Protein AF-A0A957YMU5-F1 (afdb_monomer)

Secondary structure (DSSP, 8-state):
--GGGTPPEEEEEETTHHHHHHHHHHHHHHHH-S-EEEEEES------THHHHSSEEEEEE-TB-HHHHHHHHH-GGGSTT-TTSHHHHHHHTT-EEEEE-SS-BSSGGGSTT-SS-B-TTS-BHHHHHHHHHHTS-TTGGGG--

Sequence (145 aa):
YDPAQRRPIILIGYSGAGQIAIGATTYLKEELNAPVFVVSLGGIFGSDLGLLAADHVFHLFGADDRPQRLGKILFPGRWPVFFYSAWNRAVRLGRYTEICLGHISHSGGTGYLTTS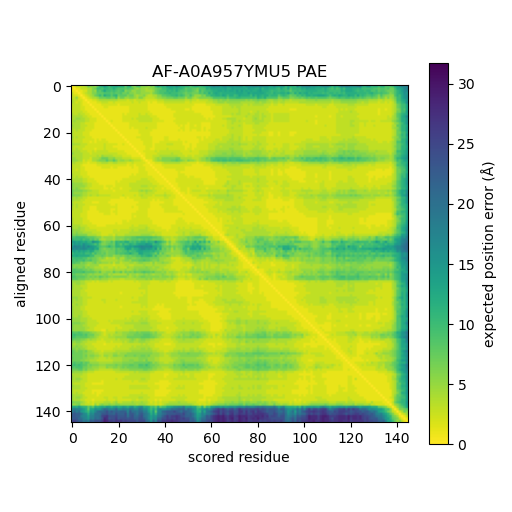RKLADGETHLSATVQTIAQLPYAQHELQQ

Solvent-accessible surface area (backbone atoms only — not comparable to full-atom values): 7722 Å² total; per-residue (Å²): 136,64,61,92,70,36,59,72,43,76,38,77,12,58,32,66,38,20,33,52,43,36,56,47,29,44,58,49,43,74,74,40,70,32,53,37,35,35,41,21,41,40,30,35,50,64,42,45,64,12,45,62,52,26,67,33,37,41,37,39,32,28,76,57,26,60,70,36,57,46,27,65,68,78,20,66,38,53,34,79,88,38,52,85,25,31,35,44,43,17,51,74,70,65,22,53,46,82,43,76,76,45,91,20,31,69,58,69,85,47,8,53,79,20,74,90,36,60,51,97,88,66,46,27,32,28,54,56,48,52,52,54,63,72,67,54,73,84,74,67,76,77,81,80,124

Nearest PDB structures (foldseek):
  8oy9-assembly1_A  TM=2.362E-01  e=2.557E-01  Methanosarcina mazei Go1
  7k5z-assembly1_D  TM=2.658E-01  e=1.412E+00  Legionella pneumophila subsp. pneumophila str. Philadelphia 1
  4jtf-assembly1_C  TM=2.143E-01  e=1.250E+00  Neisseria meningitidis MC58
  7k5z-assembly1_C  TM=2.636E-01  e=2.937E+00  Legionella pneumophila subsp. pneumophila str. Philadelphia 1

Radius of gyration: 15.51 Å; Cα contacts (8 Å, |Δi|>4): 291; chains: 1; bounding box: 41×34×43 Å

Structure (mmCIF, N/CA/C/O backbone):
data_AF-A0A957YMU5-F1
#
_entry.id   AF-A0A957YMU5-F1
#
loop_
_atom_site.group_PDB
_atom_site.id
_atom_site.type_symbol
_atom_site.label_atom_id
_atom_site.label_alt_id
_atom_site.label_comp_id
_atom_site.label_asym_id
_atom_site.label_entity_id
_atom_site.label_seq_id
_atom_site.pdbx_PDB_ins_code
_atom_site.Cartn_x
_atom_site.Cartn_y
_atom_site.Cartn_z
_atom_site.occupancy
_atom_site.B_iso_or_equiv
_atom_site.auth_seq_id
_atom_site.auth_comp_id
_atom_site.auth_asym_id
_atom_site.auth_atom_id
_atom_site.pdbx_PDB_model_num
ATOM 1 N N . TYR A 1 1 ? 19.207 -6.068 5.656 1.00 66.06 1 TYR A N 1
ATOM 2 C CA . TYR A 1 1 ? 18.610 -6.611 4.422 1.00 66.06 1 TYR A CA 1
ATOM 3 C C . TYR A 1 1 ? 19.762 -7.051 3.540 1.00 66.06 1 TYR A C 1
ATOM 5 O O . TYR A 1 1 ? 20.689 -6.266 3.399 1.00 66.06 1 TYR A O 1
ATOM 13 N N . ASP A 1 2 ? 19.756 -8.294 3.059 1.00 79.81 2 ASP A N 1
ATOM 14 C CA . ASP A 1 2 ? 20.777 -8.818 2.143 1.00 79.81 2 ASP A CA 1
ATOM 15 C C . ASP A 1 2 ? 20.184 -8.836 0.722 1.00 79.81 2 ASP A C 1
ATOM 17 O O . ASP A 1 2 ? 19.319 -9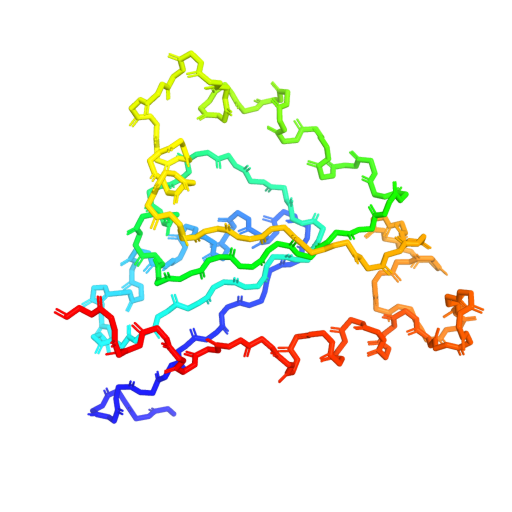.678 0.453 1.00 79.81 2 ASP A O 1
ATOM 21 N N . PRO A 1 3 ? 20.588 -7.910 -0.171 1.00 75.94 3 PRO A N 1
ATOM 22 C CA . PRO A 1 3 ? 20.056 -7.835 -1.531 1.00 75.94 3 PRO A CA 1
ATOM 23 C C . PRO A 1 3 ? 20.298 -9.108 -2.349 1.00 75.94 3 PRO A C 1
ATOM 25 O O . PRO A 1 3 ? 19.499 -9.428 -3.227 1.00 75.94 3 PRO A O 1
ATOM 28 N N . ALA A 1 4 ? 21.346 -9.881 -2.038 1.00 80.06 4 ALA A N 1
ATOM 29 C CA . ALA A 1 4 ? 21.656 -11.112 -2.76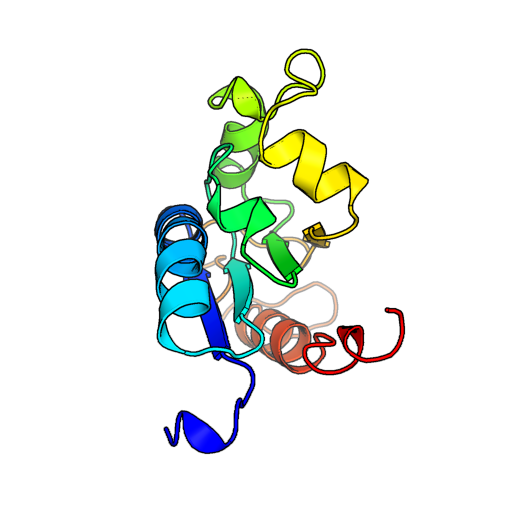3 1.00 80.06 4 ALA A CA 1
ATOM 30 C C . ALA A 1 4 ? 20.578 -12.192 -2.574 1.00 80.06 4 ALA A C 1
ATOM 32 O O . ALA A 1 4 ? 20.403 -13.051 -3.436 1.00 80.06 4 ALA A O 1
ATOM 33 N N . GLN A 1 5 ? 19.822 -12.130 -1.474 1.00 83.69 5 GLN A N 1
ATOM 34 C CA . GLN A 1 5 ? 18.773 -13.099 -1.153 1.00 83.69 5 GLN A CA 1
ATOM 35 C C . GLN A 1 5 ? 17.428 -12.790 -1.822 1.00 83.69 5 GLN A C 1
ATOM 37 O O . GLN A 1 5 ? 16.486 -13.552 -1.622 1.00 83.69 5 GLN A O 1
ATOM 42 N N . ARG A 1 6 ? 17.321 -11.678 -2.573 1.00 84.06 6 ARG A N 1
ATOM 43 C CA . ARG A 1 6 ? 16.124 -11.261 -3.335 1.00 84.06 6 ARG A CA 1
ATOM 44 C C . ARG A 1 6 ? 14.813 -11.357 -2.546 1.00 84.06 6 ARG A C 1
ATOM 46 O O . ARG A 1 6 ? 13.766 -11.703 -3.088 1.00 84.06 6 ARG A O 1
ATOM 53 N N . ARG A 1 7 ? 14.871 -11.077 -1.242 1.00 89.00 7 ARG A N 1
ATOM 54 C CA . ARG A 1 7 ? 13.700 -11.176 -0.367 1.00 89.00 7 ARG A CA 1
ATOM 55 C C . ARG A 1 7 ? 12.653 -10.141 -0.787 1.00 89.00 7 ARG A C 1
ATOM 57 O O . ARG A 1 7 ? 13.042 -9.009 -1.072 1.00 89.00 7 ARG A O 1
ATOM 64 N N . PRO A 1 8 ? 11.353 -10.478 -0.747 1.00 92.12 8 PRO A N 1
ATOM 65 C CA . PRO A 1 8 ? 10.300 -9.517 -1.034 1.00 92.12 8 PRO A CA 1
ATOM 66 C C . PRO A 1 8 ? 10.427 -8.243 -0.197 1.00 92.12 8 PRO A C 1
ATOM 68 O O . PRO A 1 8 ? 10.635 -8.289 1.018 1.00 92.12 8 PRO A O 1
ATOM 71 N N . ILE A 1 9 ? 10.267 -7.104 -0.861 1.00 93.94 9 ILE A N 1
ATOM 72 C CA . ILE A 1 9 ? 10.226 -5.778 -0.257 1.00 93.94 9 ILE A CA 1
ATOM 73 C C . ILE A 1 9 ? 8.772 -5.333 -0.230 1.00 93.94 9 ILE A C 1
ATOM 75 O O . ILE A 1 9 ? 8.098 -5.336 -1.257 1.00 93.94 9 ILE A O 1
ATOM 79 N N . ILE A 1 10 ? 8.289 -4.928 0.941 1.00 96.31 10 ILE A N 1
ATOM 80 C CA . ILE A 1 10 ? 6.911 -4.474 1.122 1.00 96.31 10 ILE A CA 1
ATOM 81 C C . ILE A 1 10 ? 6.950 -3.015 1.566 1.00 96.31 10 ILE A C 1
ATOM 83 O O . ILE A 1 10 ? 7.413 -2.702 2.663 1.00 96.31 10 ILE A O 1
ATOM 87 N N . LEU A 1 11 ? 6.462 -2.120 0.711 1.00 97.44 11 LEU A N 1
ATOM 88 C CA . LEU A 1 11 ? 6.274 -0.712 1.040 1.00 97.44 11 LEU A CA 1
ATOM 89 C C . LEU A 1 11 ? 4.859 -0.494 1.560 1.00 97.44 11 LEU A C 1
ATOM 91 O O . LEU A 1 11 ? 3.895 -0.795 0.862 1.00 97.44 11 LEU A O 1
ATOM 95 N N . ILE A 1 12 ? 4.723 0.078 2.754 1.00 97.75 12 ILE A N 1
ATOM 96 C CA . ILE A 1 12 ? 3.418 0.433 3.318 1.00 97.75 12 ILE A CA 1
ATOM 97 C C . ILE A 1 12 ? 3.277 1.954 3.309 1.00 97.75 12 ILE A C 1
ATOM 99 O O . ILE A 1 12 ? 4.062 2.660 3.940 1.00 97.75 12 ILE A O 1
ATOM 103 N N . GLY A 1 13 ? 2.284 2.462 2.579 1.00 97.38 13 GLY A N 1
ATOM 104 C CA . GLY A 1 13 ? 2.034 3.892 2.412 1.00 97.38 13 GLY A CA 1
ATOM 105 C C . GLY A 1 13 ? 0.628 4.274 2.857 1.00 97.38 13 GLY A C 1
ATOM 106 O O . GLY A 1 13 ? -0.354 3.776 2.311 1.00 97.38 13 GLY A O 1
ATOM 107 N N . TYR A 1 14 ? 0.525 5.190 3.818 1.00 96.19 14 TYR A N 1
ATOM 108 C CA . TYR A 1 14 ? -0.745 5.700 4.335 1.00 96.19 14 TYR A CA 1
ATOM 109 C C . TYR A 1 14 ? -1.112 7.055 3.713 1.00 96.19 14 TYR A C 1
ATOM 111 O O . TYR A 1 14 ? -0.269 7.950 3.628 1.00 96.19 14 TYR A O 1
ATOM 119 N N . SER A 1 15 ? -2.370 7.230 3.291 1.00 94.06 15 SER A N 1
ATOM 120 C CA . SER A 1 15 ? -2.850 8.476 2.671 1.00 94.06 15 SER A CA 1
ATOM 121 C C . SER A 1 15 ? -1.979 8.892 1.463 1.00 94.06 15 SER A C 1
ATOM 123 O O . SER A 1 15 ? -1.709 8.075 0.578 1.00 94.06 15 SER A O 1
ATOM 125 N N . GLY A 1 16 ? -1.498 10.136 1.393 1.00 93.00 16 GLY A N 1
ATOM 126 C CA . GLY A 1 16 ? -0.608 10.607 0.322 1.00 93.00 16 GLY A CA 1
ATOM 127 C C . GLY A 1 16 ? 0.704 9.817 0.198 1.00 93.00 16 GLY A C 1
ATOM 128 O O . GLY A 1 16 ? 1.254 9.710 -0.898 1.00 93.00 16 GLY A O 1
ATOM 129 N N . ALA A 1 17 ? 1.170 9.169 1.274 1.00 96.38 17 ALA A N 1
ATOM 130 C CA . ALA A 1 17 ? 2.342 8.296 1.206 1.00 96.38 17 ALA A CA 1
ATOM 131 C C . ALA A 1 17 ? 2.091 7.037 0.359 1.00 96.38 17 ALA A C 1
ATOM 133 O O . ALA A 1 17 ? 3.049 6.398 -0.062 1.00 96.38 17 ALA A O 1
ATOM 134 N N . GLY A 1 18 ? 0.833 6.708 0.037 1.00 95.81 18 GLY A N 1
ATOM 135 C CA . GLY A 1 18 ? 0.512 5.696 -0.968 1.00 95.81 18 GLY A CA 1
ATOM 136 C C . GLY A 1 18 ? 1.093 6.034 -2.346 1.00 95.81 18 GLY A C 1
ATOM 137 O O . GLY A 1 18 ? 1.664 5.160 -2.991 1.00 95.81 18 GLY A O 1
ATOM 138 N N . GLN A 1 19 ? 1.033 7.301 -2.775 1.00 95.31 19 GLN A N 1
ATOM 139 C CA . GLN A 1 19 ? 1.647 7.726 -4.038 1.00 95.31 19 GLN A CA 1
ATOM 140 C C . GLN A 1 19 ? 3.173 7.681 -3.975 1.00 95.31 19 GLN A C 1
ATOM 142 O O . GLN A 1 19 ? 3.809 7.255 -4.933 1.00 95.31 19 GLN A O 1
ATOM 147 N N . ILE A 1 20 ? 3.749 8.082 -2.841 1.00 97.50 20 ILE A N 1
ATOM 148 C CA . ILE A 1 20 ? 5.200 8.040 -2.624 1.00 97.50 20 ILE A CA 1
ATOM 149 C C . ILE A 1 20 ? 5.698 6.591 -2.678 1.00 97.50 20 ILE A C 1
ATOM 151 O O . ILE A 1 20 ? 6.667 6.304 -3.373 1.00 97.50 20 ILE A O 1
ATOM 155 N N . ALA A 1 21 ? 5.003 5.673 -2.000 1.00 98.00 21 ALA A N 1
ATOM 156 C CA . ALA A 1 21 ? 5.332 4.252 -2.007 1.00 98.00 21 ALA A CA 1
ATOM 157 C C . ALA A 1 21 ? 5.277 3.671 -3.424 1.00 98.00 21 ALA A C 1
ATOM 159 O O . ALA A 1 21 ? 6.208 2.986 -3.829 1.00 98.00 21 ALA A O 1
ATOM 160 N N . ILE A 1 22 ? 4.236 3.994 -4.198 1.00 97.69 22 ILE A N 1
ATOM 161 C CA . ILE A 1 22 ? 4.137 3.574 -5.601 1.00 97.69 22 ILE A CA 1
ATOM 162 C C . ILE A 1 22 ? 5.299 4.141 -6.418 1.00 97.69 22 ILE A C 1
ATOM 164 O O . ILE A 1 22 ? 6.000 3.366 -7.059 1.00 97.69 22 ILE A O 1
ATOM 168 N N . GLY A 1 23 ? 5.560 5.448 -6.364 1.00 96.69 23 GLY A N 1
ATOM 169 C CA . GLY A 1 23 ? 6.638 6.069 -7.143 1.00 96.69 23 GLY A CA 1
ATOM 170 C C . GLY A 1 23 ? 8.027 5.507 -6.816 1.00 96.69 23 GLY A C 1
ATOM 171 O O . GLY A 1 23 ? 8.859 5.346 -7.706 1.00 96.69 23 GLY A O 1
ATOM 172 N N . ALA A 1 24 ? 8.262 5.126 -5.557 1.00 97.19 24 ALA A N 1
ATOM 173 C CA . ALA A 1 24 ? 9.517 4.515 -5.125 1.00 97.19 24 ALA A CA 1
ATOM 174 C C . ALA A 1 24 ? 9.772 3.129 -5.749 1.00 97.19 24 ALA A C 1
ATOM 176 O O . ALA A 1 24 ? 10.925 2.714 -5.857 1.00 97.19 24 ALA A O 1
ATOM 177 N N . THR A 1 25 ? 8.725 2.408 -6.170 1.00 96.62 25 THR A N 1
ATOM 178 C CA . THR A 1 25 ? 8.869 1.026 -6.663 1.00 96.62 25 THR A CA 1
ATOM 179 C C . THR A 1 25 ? 9.742 0.908 -7.905 1.00 96.62 25 THR A C 1
ATOM 181 O O . THR A 1 25 ? 10.475 -0.070 -8.005 1.00 96.62 25 THR A O 1
ATOM 184 N N . THR A 1 26 ? 9.716 1.895 -8.807 1.00 94.69 26 THR A N 1
ATOM 185 C CA . THR A 1 26 ? 10.549 1.907 -10.021 1.00 94.69 26 THR A CA 1
ATOM 186 C C . THR A 1 26 ? 12.029 1.804 -9.653 1.00 94.69 26 THR A C 1
ATOM 188 O O . THR A 1 26 ? 12.720 0.905 -10.119 1.00 94.69 26 THR A O 1
ATOM 191 N N . TYR A 1 27 ? 12.473 2.639 -8.710 1.00 94.44 27 TYR A N 1
ATOM 192 C CA . TYR A 1 27 ? 13.857 2.654 -8.238 1.00 94.44 27 TYR A CA 1
ATOM 193 C C . TYR A 1 27 ? 14.226 1.363 -7.505 1.00 94.44 27 TYR A C 1
ATOM 195 O O . TYR A 1 27 ? 15.276 0.780 -7.746 1.00 94.44 27 TYR A O 1
ATOM 203 N N . LEU A 1 28 ? 13.352 0.868 -6.622 1.00 93.12 28 LEU A N 1
ATOM 204 C CA . LEU A 1 28 ? 13.645 -0.358 -5.871 1.00 93.12 28 LEU A CA 1
ATOM 205 C C . LEU A 1 28 ? 13.726 -1.590 -6.774 1.00 93.12 28 LEU A C 1
ATOM 207 O O . LEU A 1 28 ? 14.533 -2.481 -6.513 1.00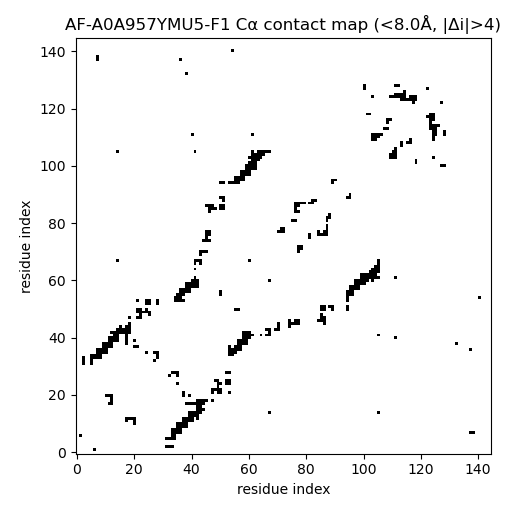 93.12 28 LEU A O 1
ATOM 211 N N . LYS A 1 29 ? 12.902 -1.649 -7.825 1.00 90.06 29 LYS A N 1
ATOM 212 C CA . LYS A 1 29 ? 12.947 -2.738 -8.801 1.00 90.06 29 LYS A CA 1
ATOM 213 C C . LYS A 1 29 ? 14.244 -2.751 -9.593 1.00 90.06 29 LYS A C 1
ATOM 215 O O . LYS A 1 29 ? 14.793 -3.831 -9.800 1.00 90.06 29 LYS A O 1
ATOM 220 N N . GLU A 1 30 ? 14.716 -1.580 -10.005 1.00 89.38 30 GLU A N 1
ATOM 221 C CA . GLU A 1 30 ? 15.974 -1.429 -10.737 1.00 89.38 30 GLU A CA 1
ATOM 222 C C . GLU A 1 30 ? 17.181 -1.807 -9.867 1.00 89.38 30 GLU A C 1
ATOM 224 O O . GLU A 1 30 ? 18.047 -2.557 -10.312 1.00 89.38 30 GLU A O 1
ATOM 229 N N . GLU A 1 31 ? 17.202 -1.367 -8.608 1.00 90.25 31 GLU A N 1
ATOM 230 C CA . GLU A 1 31 ? 18.376 -1.509 -7.740 1.00 90.25 31 GLU A CA 1
ATOM 231 C C . GLU A 1 31 ? 18.482 -2.871 -7.036 1.00 90.25 31 GLU A C 1
ATOM 233 O O . GLU A 1 31 ? 19.580 -3.378 -6.810 1.00 90.25 31 GLU A O 1
ATOM 238 N N . LEU A 1 32 ? 17.357 -3.474 -6.632 1.00 86.88 32 LEU A N 1
ATOM 239 C CA . LEU A 1 32 ? 17.378 -4.577 -5.656 1.00 86.88 32 LEU A CA 1
ATOM 240 C C . LEU A 1 32 ? 17.053 -5.952 -6.243 1.00 86.88 32 LEU A C 1
ATOM 242 O O . LEU A 1 32 ? 17.144 -6.937 -5.511 1.00 86.88 32 LEU A O 1
ATOM 246 N N . ASN A 1 33 ? 16.698 -6.030 -7.534 1.00 84.00 33 ASN A N 1
ATOM 247 C CA . ASN A 1 33 ? 16.361 -7.266 -8.257 1.00 84.00 33 ASN A CA 1
ATOM 248 C C . ASN A 1 33 ? 15.527 -8.259 -7.416 1.00 84.00 33 ASN A C 1
ATOM 250 O O . ASN A 1 33 ? 15.823 -9.454 -7.338 1.00 84.00 33 ASN A O 1
ATOM 254 N N . ALA A 1 34 ? 14.514 -7.732 -6.728 1.00 89.94 34 ALA A N 1
ATOM 255 C CA . ALA A 1 34 ? 13.663 -8.459 -5.796 1.00 89.94 34 ALA A CA 1
ATOM 256 C C . ALA A 1 34 ? 12.182 -8.185 -6.100 1.00 89.94 34 ALA A C 1
ATOM 258 O O . ALA A 1 34 ? 11.854 -7.192 -6.766 1.00 89.94 34 ALA A O 1
ATOM 259 N N . PRO A 1 35 ? 11.258 -9.036 -5.627 1.00 93.56 35 PRO A N 1
ATOM 260 C CA . PRO A 1 35 ? 9.841 -8.707 -5.622 1.00 93.56 35 PRO A CA 1
ATOM 261 C C . PRO A 1 35 ? 9.572 -7.451 -4.774 1.00 93.56 35 PRO A C 1
ATOM 263 O O . PRO A 1 35 ? 10.065 -7.340 -3.653 1.00 93.56 35 PRO A O 1
ATOM 266 N N . VAL A 1 36 ? 8.801 -6.502 -5.299 1.00 95.81 36 VAL A N 1
ATOM 267 C CA . VAL A 1 36 ? 8.398 -5.254 -4.649 1.00 95.81 36 VAL A CA 1
ATOM 268 C C . VAL A 1 36 ? 6.876 -5.165 -4.641 1.00 95.81 36 VAL A C 1
ATOM 270 O O . VAL A 1 36 ? 6.224 -5.070 -5.683 1.00 95.81 36 VAL A O 1
ATOM 273 N N . PHE A 1 37 ? 6.321 -5.138 -3.437 1.00 97.56 37 PHE A N 1
ATOM 274 C CA . PHE A 1 37 ? 4.898 -5.011 -3.168 1.00 97.56 37 PHE A CA 1
ATOM 275 C C . PHE A 1 37 ? 4.598 -3.661 -2.537 1.00 97.56 37 PHE A C 1
ATOM 277 O O . PHE A 1 37 ? 5.386 -3.137 -1.746 1.00 97.56 37 PHE A O 1
ATOM 284 N N . VAL A 1 38 ? 3.418 -3.125 -2.835 1.00 98.31 38 VAL A N 1
ATOM 285 C CA . VAL A 1 38 ? 2.900 -1.937 -2.155 1.00 98.31 38 VAL A CA 1
ATOM 286 C C . VAL A 1 38 ? 1.619 -2.282 -1.421 1.00 98.31 38 VAL A C 1
ATOM 288 O O . VAL A 1 38 ? 0.690 -2.832 -2.001 1.00 98.31 38 VAL A O 1
ATOM 291 N N . VAL A 1 39 ? 1.552 -1.893 -0.155 1.00 98.50 39 VAL A N 1
ATOM 292 C CA . VAL A 1 39 ? 0.336 -1.865 0.650 1.00 98.50 39 VAL A CA 1
ATOM 293 C C . VAL A 1 39 ? -0.044 -0.406 0.858 1.00 98.50 39 VAL A C 1
ATOM 295 O O . VAL A 1 39 ? 0.571 0.334 1.625 1.00 98.50 39 VAL A O 1
ATOM 298 N N . SER A 1 40 ? -1.064 0.032 0.140 1.00 97.75 40 SER A N 1
ATOM 299 C CA . SER A 1 40 ? -1.622 1.369 0.243 1.00 97.75 40 SER A CA 1
ATOM 300 C C . SER A 1 40 ? -2.782 1.366 1.234 1.00 97.75 40 SER A C 1
ATOM 302 O O . SER A 1 40 ? -3.787 0.714 0.987 1.00 97.75 40 SER A O 1
ATOM 304 N N . LEU A 1 41 ? -2.672 2.116 2.329 1.00 97.00 41 LEU A N 1
ATOM 305 C CA . LEU A 1 41 ? -3.714 2.246 3.348 1.00 97.00 41 LEU A CA 1
ATOM 306 C C . LEU A 1 41 ? -4.428 3.592 3.190 1.00 97.00 41 LEU A C 1
ATOM 308 O O . LEU A 1 41 ? -3.810 4.643 3.371 1.00 97.00 41 LEU A O 1
ATOM 312 N N . GLY A 1 42 ? -5.699 3.582 2.783 1.00 95.44 42 GLY A N 1
ATOM 313 C CA . GLY A 1 42 ? -6.461 4.796 2.461 1.00 95.44 42 GLY A CA 1
ATOM 314 C C . GLY A 1 42 ? -5.743 5.704 1.458 1.00 95.44 42 GLY A C 1
ATOM 315 O O . GLY A 1 42 ? -5.879 6.924 1.506 1.00 95.44 42 GLY A O 1
ATOM 316 N N . GLY A 1 43 ? -4.870 5.133 0.623 1.00 94.88 43 GLY A N 1
ATOM 317 C CA . GLY A 1 43 ? -3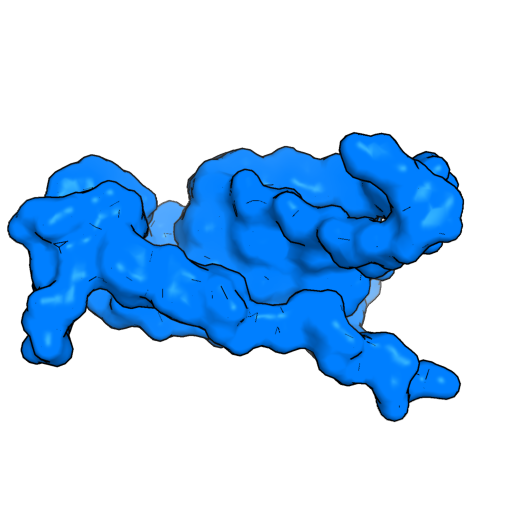.929 5.923 -0.151 1.00 94.88 43 GLY A CA 1
ATOM 318 C C . GLY A 1 43 ? -4.570 6.723 -1.274 1.00 94.88 43 GLY A C 1
ATOM 319 O O . GLY A 1 43 ? -5.552 6.313 -1.888 1.00 94.88 43 GLY A O 1
ATOM 320 N N . ILE A 1 44 ? -3.958 7.863 -1.573 1.00 92.56 44 ILE A N 1
ATOM 321 C CA . ILE A 1 44 ? -4.388 8.769 -2.636 1.00 92.56 44 ILE A CA 1
ATOM 322 C C . ILE A 1 44 ? -3.259 8.811 -3.658 1.00 92.56 44 ILE A C 1
ATOM 324 O O . ILE A 1 44 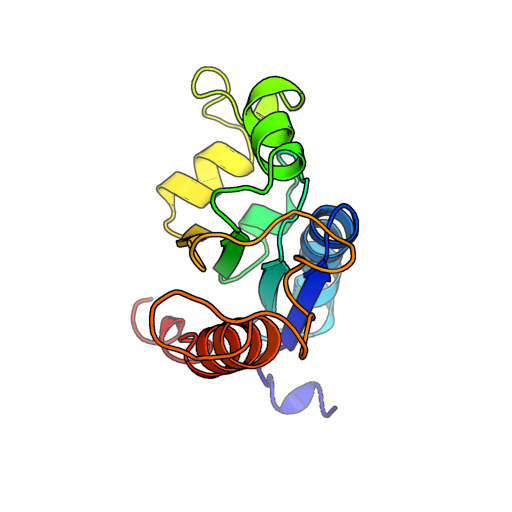? -2.177 9.302 -3.351 1.00 92.56 44 ILE A O 1
ATOM 328 N N . PHE A 1 45 ? -3.488 8.251 -4.846 1.00 93.44 45 PHE A N 1
ATOM 329 C CA . PHE A 1 45 ? -2.468 8.158 -5.889 1.00 93.44 45 PHE A CA 1
ATOM 330 C C . PHE A 1 45 ? -3.067 8.136 -7.293 1.00 93.44 45 PHE A C 1
ATOM 332 O O . PHE A 1 45 ? -4.155 7.596 -7.521 1.00 93.44 45 PHE A O 1
ATOM 339 N N . GLY A 1 46 ? -2.326 8.722 -8.233 1.00 93.25 46 GLY A N 1
ATOM 340 C CA . GLY A 1 46 ? -2.677 8.790 -9.647 1.00 93.25 46 GLY A CA 1
ATOM 341 C C . GLY A 1 46 ? -2.222 7.580 -10.465 1.00 93.25 46 GLY A C 1
ATOM 342 O O . GLY A 1 46 ? -2.262 6.441 -10.009 1.00 93.25 46 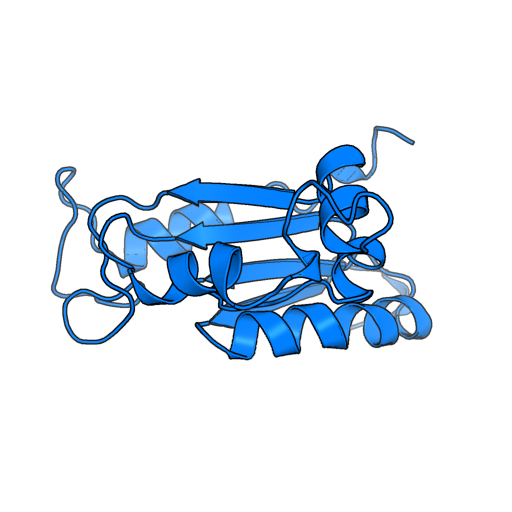GLY A O 1
ATOM 343 N N . SER A 1 47 ? -1.818 7.841 -11.708 1.00 93.75 47 SER A N 1
ATOM 344 C CA . SER A 1 47 ? -1.355 6.833 -12.668 1.00 93.75 47 SER A CA 1
ATOM 345 C C . SER A 1 47 ? 0.171 6.879 -12.820 1.00 93.75 47 SER A C 1
ATOM 347 O O . SER A 1 47 ? 0.681 7.239 -13.880 1.00 93.75 47 SER A O 1
ATOM 349 N N . ASP A 1 48 ? 0.882 6.528 -11.757 1.00 95.00 48 ASP A N 1
ATOM 350 C CA . ASP A 1 48 ? 2.347 6.490 -11.727 1.00 95.00 48 ASP A CA 1
ATOM 351 C C . ASP A 1 48 ? 2.906 5.208 -12.379 1.00 95.00 48 ASP A C 1
ATOM 353 O O . ASP A 1 48 ? 2.260 4.158 -12.334 1.00 95.00 48 ASP A O 1
ATOM 357 N N . LEU A 1 49 ? 4.100 5.275 -12.983 1.00 95.50 49 LEU A N 1
ATOM 358 C CA . LEU A 1 49 ? 4.757 4.113 -13.603 1.00 95.50 49 LEU A CA 1
ATOM 359 C C . LEU A 1 49 ? 5.107 3.019 -12.592 1.00 95.50 49 LEU A C 1
ATOM 361 O O . LEU A 1 49 ? 5.143 1.848 -12.965 1.00 95.50 49 LEU A O 1
ATOM 365 N N . GLY A 1 50 ? 5.261 3.369 -11.317 1.00 96.88 50 GLY A N 1
ATOM 366 C CA . GLY A 1 50 ? 5.459 2.419 -10.238 1.00 96.88 50 GLY A CA 1
ATOM 367 C C . GLY A 1 50 ? 4.341 1.379 -10.111 1.00 96.88 50 GLY A C 1
ATOM 368 O O . GLY A 1 50 ? 4.585 0.246 -9.711 1.00 96.88 50 GLY A O 1
ATOM 369 N N . LEU A 1 51 ? 3.122 1.690 -10.570 1.00 97.19 51 LEU A N 1
ATOM 370 C CA . LEU A 1 51 ? 2.030 0.709 -10.672 1.00 97.19 51 LEU A CA 1
ATOM 371 C C . LEU A 1 51 ? 2.363 -0.458 -11.617 1.00 97.19 51 LEU A C 1
ATOM 373 O O . LEU A 1 51 ? 1.823 -1.551 -11.469 1.00 97.19 51 LEU A O 1
ATOM 377 N N . LEU A 1 52 ? 3.219 -0.217 -12.612 1.00 96.50 52 LEU A N 1
ATOM 378 C CA . LEU A 1 52 ? 3.712 -1.223 -13.552 1.00 96.50 52 LEU A CA 1
ATOM 379 C C . LEU A 1 52 ? 5.063 -1.810 -13.138 1.00 96.50 52 LEU A C 1
ATOM 381 O O . LEU A 1 52 ? 5.448 -2.845 -13.677 1.00 96.50 52 LEU A O 1
ATOM 385 N N . ALA A 1 53 ? 5.793 -1.162 -12.231 1.00 95.81 53 ALA A N 1
ATOM 386 C CA . ALA A 1 53 ? 7.040 -1.693 -11.694 1.00 95.81 53 ALA A CA 1
ATOM 387 C C . ALA A 1 53 ? 6.771 -2.686 -10.553 1.00 95.81 53 ALA A C 1
ATOM 389 O O . ALA A 1 53 ? 7.382 -3.751 -10.514 1.00 95.81 53 ALA A O 1
ATOM 390 N N . ALA A 1 54 ? 5.821 -2.369 -9.669 1.00 96.56 54 ALA A N 1
ATOM 391 C CA . ALA A 1 54 ? 5.389 -3.252 -8.593 1.00 96.56 54 ALA A CA 1
ATOM 392 C C . ALA A 1 54 ? 4.950 -4.628 -9.123 1.00 96.56 54 ALA A C 1
ATOM 394 O O . ALA A 1 54 ? 4.289 -4.727 -10.167 1.00 96.56 54 ALA A O 1
ATOM 395 N N . ASP A 1 55 ? 5.278 -5.681 -8.372 1.00 96.06 55 ASP A N 1
ATOM 396 C CA . ASP A 1 55 ? 4.717 -7.013 -8.612 1.00 96.06 55 ASP A CA 1
ATOM 397 C C . ASP A 1 55 ? 3.228 -7.006 -8.285 1.00 96.06 55 ASP A C 1
ATOM 399 O O . ASP A 1 55 ? 2.426 -7.516 -9.063 1.00 96.06 55 ASP A O 1
ATOM 403 N N . HIS A 1 56 ? 2.851 -6.351 -7.181 1.00 97.75 56 HIS A N 1
ATOM 404 C CA . HIS A 1 56 ? 1.452 -6.101 -6.857 1.00 97.75 56 HIS A CA 1
ATOM 405 C C . HIS A 1 56 ? 1.260 -4.889 -5.947 1.00 97.75 56 HIS A C 1
ATOM 407 O O . HIS A 1 56 ? 2.082 -4.596 -5.074 1.00 97.75 56 HIS A O 1
ATOM 413 N N . VAL A 1 57 ? 0.124 -4.216 -6.111 1.00 98.19 57 VAL A N 1
ATOM 414 C CA . VAL A 1 57 ? -0.335 -3.132 -5.241 1.00 98.19 57 VAL A CA 1
ATOM 415 C C . VAL A 1 57 ? -1.651 -3.534 -4.578 1.00 98.19 57 VAL A C 1
ATOM 417 O O . VAL A 1 57 ? -2.696 -3.623 -5.220 1.00 98.19 57 VAL A O 1
ATOM 420 N N . PHE A 1 58 ? -1.614 -3.743 -3.267 1.00 98.31 58 PHE A N 1
ATOM 421 C CA . PHE A 1 58 ? -2.792 -3.948 -2.433 1.00 98.31 58 PHE A CA 1
ATOM 422 C C . PHE A 1 58 ? -3.251 -2.605 -1.875 1.00 98.31 58 PHE A C 1
ATOM 424 O O . PHE A 1 58 ? -2.498 -1.922 -1.186 1.00 98.31 58 PHE A O 1
ATOM 431 N N . HIS A 1 59 ? -4.483 -2.209 -2.162 1.00 97.56 59 HIS A N 1
ATOM 432 C CA . HIS A 1 59 ? -5.077 -0.982 -1.652 1.00 97.56 59 HIS A CA 1
ATOM 433 C C . HIS A 1 59 ? -6.175 -1.298 -0.643 1.00 97.56 59 HIS A C 1
ATOM 435 O O . HIS A 1 59 ? -7.271 -1.720 -1.001 1.00 97.56 59 HIS A O 1
ATOM 441 N N . LEU A 1 60 ? -5.861 -1.086 0.628 1.00 97.88 60 LEU A N 1
ATOM 442 C CA . LEU A 1 60 ? -6.770 -1.242 1.749 1.00 97.88 60 LEU A CA 1
ATOM 443 C C . LEU A 1 60 ? -7.495 0.084 1.969 1.00 97.88 60 LEU A C 1
ATOM 445 O O . LEU A 1 60 ? -6.853 1.127 2.099 1.00 97.88 60 LEU A O 1
ATOM 449 N N . PHE A 1 61 ? -8.821 0.052 2.037 1.00 96.81 61 PHE A N 1
ATOM 450 C CA . PHE A 1 61 ? -9.631 1.251 2.223 1.00 96.81 61 PHE A CA 1
ATOM 451 C C . PHE A 1 61 ? -10.809 1.004 3.166 1.00 96.81 61 PHE A C 1
ATOM 453 O O . PHE A 1 61 ? -11.304 -0.111 3.298 1.00 96.81 61 PHE A O 1
ATOM 460 N N . GLY A 1 62 ? -11.255 2.059 3.838 1.00 96.31 62 GLY A N 1
ATOM 461 C CA . GLY A 1 62 ? -12.468 2.067 4.641 1.00 96.31 62 GLY A CA 1
ATOM 462 C C . GLY A 1 62 ? -13.654 2.606 3.845 1.00 96.31 62 GLY A C 1
ATOM 463 O O . GLY A 1 62 ? -13.505 3.492 3.001 1.00 96.31 62 GLY A O 1
ATOM 464 N N . ALA A 1 63 ? -14.852 2.098 4.125 1.00 95.00 63 ALA A N 1
ATOM 465 C CA . ALA A 1 63 ? -16.093 2.550 3.496 1.00 95.00 63 ALA A CA 1
ATOM 466 C C . ALA A 1 63 ? -16.397 4.034 3.784 1.00 95.00 63 ALA A C 1
ATOM 468 O O . ALA A 1 63 ? -16.984 4.720 2.944 1.00 95.00 63 ALA A O 1
ATOM 469 N N . ASP A 1 64 ? -15.936 4.540 4.933 1.00 95.00 64 ASP A N 1
ATOM 470 C CA . ASP A 1 64 ? -16.110 5.932 5.355 1.00 95.00 64 ASP A CA 1
ATOM 471 C C . ASP A 1 64 ? -14.907 6.825 4.972 1.00 95.00 64 ASP A C 1
ATOM 473 O O . ASP A 1 64 ? -14.906 8.033 5.233 1.00 95.00 64 ASP A O 1
ATOM 477 N N . ASP A 1 65 ? -13.888 6.268 4.306 1.00 93.50 65 ASP A N 1
ATOM 478 C CA . ASP A 1 65 ? -12.769 7.017 3.731 1.00 93.50 65 ASP A CA 1
ATOM 479 C C . ASP A 1 65 ? -13.210 7.694 2.425 1.00 93.50 65 ASP A C 1
ATOM 481 O O . ASP A 1 65 ? -13.261 7.104 1.342 1.00 93.50 65 ASP A O 1
ATOM 485 N N . ARG A 1 66 ? -13.573 8.974 2.534 1.00 86.25 66 ARG A N 1
ATOM 486 C CA . ARG A 1 66 ? -13.923 9.816 1.382 1.00 86.25 66 ARG A CA 1
ATOM 487 C C . ARG A 1 66 ? -12.696 10.287 0.588 1.00 86.25 66 ARG A C 1
ATOM 489 O O . ARG A 1 66 ? -12.785 10.259 -0.640 1.00 86.25 66 ARG A O 1
ATOM 496 N N . PRO A 1 67 ? -11.582 10.717 1.216 1.00 83.44 67 PRO A N 1
ATOM 497 C CA . PRO A 1 67 ? -10.392 11.159 0.492 1.00 83.44 67 PRO A CA 1
ATOM 498 C C . PRO A 1 67 ? -9.857 10.162 -0.541 1.00 83.44 67 PRO A C 1
ATOM 500 O O . PRO A 1 67 ? -9.559 10.582 -1.657 1.00 83.44 67 PRO A O 1
ATOM 503 N N . GLN A 1 68 ? -9.809 8.856 -0.251 1.00 77.31 68 GLN A N 1
ATOM 504 C CA . GLN A 1 68 ? -9.340 7.870 -1.244 1.00 77.31 68 GLN A CA 1
ATOM 505 C C . GLN A 1 68 ? -10.194 7.868 -2.528 1.00 77.31 68 GLN A C 1
ATOM 507 O O . GLN A 1 68 ? -9.669 7.744 -3.638 1.00 77.31 68 GLN A O 1
ATOM 512 N N . ARG A 1 69 ? -11.506 8.144 -2.412 1.00 77.50 69 ARG A N 1
ATOM 513 C CA . ARG A 1 69 ? -12.423 8.205 -3.565 1.00 77.50 69 ARG A CA 1
ATOM 514 C C . ARG A 1 69 ? -12.094 9.355 -4.509 1.00 77.50 69 ARG A C 1
ATOM 516 O O . ARG A 1 69 ? -12.357 9.241 -5.707 1.00 77.50 69 ARG A O 1
ATOM 523 N N . LEU A 1 70 ? -11.506 10.440 -3.995 1.00 74.94 70 LEU A N 1
ATOM 524 C CA . LEU A 1 70 ? -11.114 11.591 -4.810 1.00 74.94 70 LEU A CA 1
ATOM 525 C C . LEU A 1 70 ? -10.087 11.204 -5.871 1.00 74.94 70 LEU A C 1
ATOM 527 O O . LEU A 1 70 ? -10.086 11.807 -6.941 1.00 74.94 70 LEU A O 1
ATOM 531 N N . GLY A 1 71 ? -9.281 10.162 -5.640 1.00 69.44 71 GLY A N 1
ATOM 532 C CA . GLY A 1 71 ? -8.305 9.706 -6.622 1.00 69.44 71 GLY A CA 1
ATOM 533 C C . GLY A 1 71 ? -8.935 9.302 -7.961 1.00 69.44 71 GLY A C 1
ATOM 534 O O . GLY A 1 71 ? -8.385 9.601 -9.017 1.00 69.44 71 GLY A O 1
ATOM 535 N N . LYS A 1 72 ? -10.134 8.703 -7.949 1.00 73.62 72 LYS A N 1
ATOM 536 C CA . LYS A 1 72 ? -10.842 8.303 -9.181 1.00 73.62 72 LYS A CA 1
ATOM 537 C C . LYS A 1 72 ? -11.328 9.513 -9.999 1.00 73.62 72 LYS A C 1
ATOM 539 O O . LYS A 1 72 ? -11.533 9.378 -11.199 1.00 73.62 72 LYS A O 1
ATOM 544 N N . ILE A 1 73 ? -11.473 10.685 -9.376 1.00 78.56 73 ILE A N 1
ATOM 545 C CA . ILE A 1 73 ? -11.960 11.917 -10.018 1.00 78.56 73 ILE A CA 1
ATOM 546 C C . ILE A 1 73 ? -10.791 12.837 -10.384 1.00 78.56 73 ILE A C 1
ATOM 548 O O . ILE A 1 73 ? -10.693 13.272 -11.524 1.00 78.56 73 ILE A O 1
ATOM 552 N N . LEU A 1 74 ? -9.891 13.113 -9.439 1.00 83.62 74 LEU A N 1
ATOM 553 C CA . LEU A 1 74 ? -8.836 14.121 -9.582 1.00 83.62 74 LEU A CA 1
ATOM 554 C C . LEU A 1 74 ? -7.646 13.667 -10.430 1.00 83.62 74 LEU A C 1
ATOM 556 O O . LEU A 1 74 ? -6.855 14.509 -10.846 1.00 83.62 74 LEU A O 1
ATOM 560 N N . PHE A 1 75 ? -7.501 12.366 -10.691 1.00 86.94 75 PHE A N 1
ATOM 561 C CA . PHE A 1 75 ? -6.414 11.841 -11.513 1.00 86.94 75 PHE A CA 1
ATOM 562 C C . PHE A 1 75 ? -6.959 11.327 -12.849 1.00 86.94 75 PHE A C 1
ATOM 564 O O . PHE A 1 75 ? -7.366 10.165 -12.920 1.00 86.94 75 PHE A O 1
ATOM 571 N N . PRO A 1 76 ? -6.917 12.135 -13.932 1.00 86.94 76 PRO A N 1
ATOM 572 C CA . PRO A 1 76 ? -7.414 11.733 -15.248 1.00 86.94 76 PRO A CA 1
ATOM 573 C C . PRO A 1 76 ? -6.805 10.424 -15.742 1.00 86.94 76 PRO A C 1
ATOM 575 O O . PRO A 1 76 ? -7.494 9.600 -16.326 1.00 86.94 76 PRO A O 1
ATOM 578 N N . GLY A 1 77 ? -5.536 10.156 -15.414 1.00 89.06 77 GLY A N 1
ATOM 579 C CA . GLY A 1 77 ? -4.884 8.886 -15.741 1.00 89.06 77 GLY A CA 1
ATOM 580 C C . GLY A 1 77 ? -5.575 7.646 -15.157 1.00 89.06 77 GLY A C 1
ATOM 581 O O . GLY A 1 77 ? -5.309 6.543 -15.616 1.00 89.06 77 GLY A O 1
ATOM 582 N N . ARG A 1 78 ? -6.476 7.786 -14.179 1.00 91.44 78 ARG A N 1
ATOM 583 C CA . ARG A 1 78 ? -7.276 6.675 -13.645 1.00 91.44 78 ARG A CA 1
ATOM 58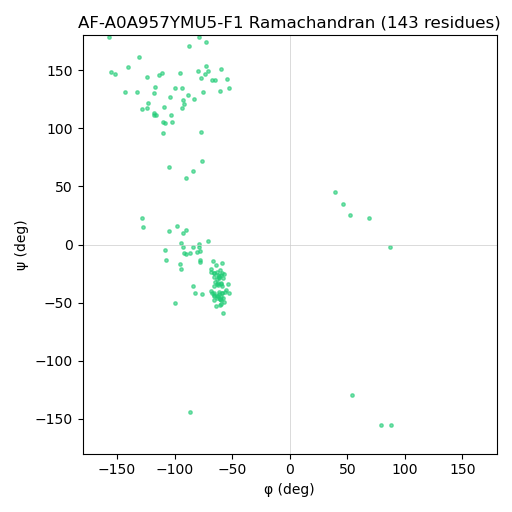4 C C . ARG A 1 78 ? -8.599 6.461 -14.374 1.00 91.44 78 ARG A C 1
ATOM 586 O O . ARG A 1 78 ? -9.289 5.482 -14.101 1.00 91.44 78 ARG A O 1
ATOM 593 N N . TRP A 1 79 ? -8.972 7.363 -15.279 1.00 91.38 79 TRP A N 1
ATOM 594 C CA . TRP A 1 79 ? -10.225 7.267 -16.012 1.00 91.38 79 TRP A CA 1
ATOM 595 C C . TRP A 1 79 ? -10.115 6.215 -17.123 1.00 91.38 79 TRP A C 1
ATOM 597 O O . TRP A 1 79 ? -9.072 6.141 -17.781 1.00 91.38 79 TRP A O 1
ATOM 607 N N . PRO A 1 80 ? -11.183 5.442 -17.399 1.00 88.38 80 PRO A N 1
ATOM 608 C CA . PRO A 1 80 ? -11.150 4.383 -18.412 1.00 88.38 80 PRO A CA 1
ATOM 609 C C . PRO A 1 80 ? -10.770 4.860 -19.822 1.00 88.38 80 PRO A C 1
ATOM 611 O O . PRO A 1 80 ? -10.169 4.106 -20.582 1.00 88.38 80 PRO A O 1
ATOM 614 N N . VAL A 1 81 ? -11.072 6.121 -20.164 1.00 91.50 81 VAL A N 1
ATOM 615 C CA . VAL A 1 81 ? -10.754 6.714 -21.477 1.00 91.50 81 VAL A CA 1
ATOM 616 C C . VAL A 1 81 ? -9.246 6.782 -21.748 1.00 91.50 81 VAL A C 1
ATOM 618 O O . VAL A 1 81 ? -8.814 6.632 -22.888 1.00 91.50 81 VAL A O 1
ATOM 621 N N . PHE A 1 82 ? -8.419 6.917 -20.707 1.00 91.94 82 PHE A N 1
ATOM 622 C CA . PHE A 1 82 ? -6.961 6.911 -20.829 1.00 91.94 82 PHE A CA 1
ATOM 623 C C . PHE A 1 82 ? -6.413 5.489 -20.694 1.00 91.94 82 PHE A C 1
ATOM 625 O O . PHE A 1 82 ? -5.597 5.194 -19.825 1.00 91.94 82 PHE A O 1
ATOM 632 N N . PHE A 1 83 ? -6.864 4.571 -21.546 1.00 88.56 83 PHE A N 1
ATOM 633 C CA . PHE A 1 83 ? -6.570 3.139 -21.423 1.00 88.56 83 PHE A CA 1
ATOM 634 C C . PHE A 1 83 ? -5.071 2.775 -21.497 1.00 88.56 83 PHE A C 1
ATOM 636 O O . PHE A 1 83 ? -4.678 1.717 -20.997 1.00 88.56 83 PHE A O 1
ATOM 643 N N . TYR A 1 84 ? -4.223 3.630 -22.078 1.00 92.38 84 TYR A N 1
ATOM 644 C CA . TYR A 1 84 ? -2.761 3.461 -22.082 1.00 92.38 84 TYR A CA 1
ATOM 645 C C . TYR A 1 84 ? -2.068 3.914 -20.792 1.00 92.38 84 TYR A C 1
ATOM 647 O O . TYR A 1 84 ? -0.866 3.688 -20.641 1.00 92.38 84 TYR A O 1
ATOM 655 N N . SER A 1 85 ? -2.796 4.531 -19.861 1.00 96.12 85 SER A N 1
ATOM 656 C CA . SER A 1 85 ? -2.234 4.974 -18.591 1.00 96.12 85 SER A CA 1
ATOM 657 C C . SER A 1 85 ? -1.655 3.805 -17.792 1.00 96.12 85 SER A C 1
ATOM 659 O O . SER A 1 85 ? -2.112 2.660 -17.897 1.00 96.12 85 SER A O 1
ATOM 661 N N . ALA A 1 86 ? -0.646 4.095 -16.969 1.00 96.44 86 ALA A N 1
ATOM 662 C CA . ALA A 1 86 ? -0.033 3.106 -16.087 1.00 96.44 86 ALA A CA 1
ATOM 663 C C . ALA A 1 86 ? -1.073 2.434 -15.179 1.00 96.44 86 ALA A C 1
ATOM 665 O O . ALA A 1 86 ? -1.059 1.216 -15.036 1.00 96.44 86 ALA A O 1
ATOM 666 N N . TRP A 1 87 ? -2.039 3.205 -14.672 1.00 96.06 87 TRP A N 1
ATOM 667 C CA . TRP A 1 87 ? -3.168 2.691 -13.901 1.00 96.06 87 TRP A CA 1
ATOM 668 C C . TRP A 1 87 ? -3.994 1.656 -14.668 1.00 96.06 87 TRP A C 1
ATOM 670 O O . TRP A 1 87 ? -4.121 0.516 -14.225 1.00 96.06 87 TRP A O 1
ATOM 680 N N . ASN A 1 88 ? -4.541 2.023 -15.830 1.00 95.31 88 ASN A N 1
ATOM 681 C CA . ASN A 1 88 ? -5.432 1.127 -16.568 1.00 95.31 88 ASN A CA 1
ATOM 682 C C . ASN A 1 88 ? -4.686 -0.120 -17.058 1.00 95.31 88 ASN A C 1
ATOM 684 O O . ASN A 1 88 ? -5.259 -1.207 -17.121 1.00 95.31 88 ASN A O 1
ATOM 688 N N . ARG A 1 89 ? -3.395 0.016 -17.379 1.00 97.38 89 ARG A N 1
ATOM 689 C CA . ARG A 1 89 ? -2.521 -1.116 -17.694 1.00 97.38 89 ARG A CA 1
ATOM 690 C C . ARG A 1 89 ? -2.301 -2.025 -16.484 1.00 97.38 89 ARG A C 1
ATOM 692 O O . ARG A 1 89 ? -2.461 -3.229 -16.633 1.00 97.38 89 ARG A O 1
ATOM 699 N N . ALA A 1 90 ? -1.980 -1.477 -15.313 1.00 96.44 90 ALA A N 1
ATOM 700 C CA . ALA A 1 90 ? -1.747 -2.254 -14.096 1.00 96.44 90 ALA A CA 1
ATOM 701 C C . ALA A 1 90 ? -2.994 -3.044 -13.675 1.00 96.44 90 ALA A C 1
ATOM 703 O O . ALA A 1 90 ? -2.892 -4.232 -13.375 1.00 96.44 90 ALA A O 1
ATOM 704 N N . VAL A 1 91 ? -4.176 -2.419 -13.750 1.00 95.38 91 VAL A N 1
ATOM 705 C CA . VAL A 1 91 ? -5.460 -3.090 -13.494 1.00 95.38 91 VAL A CA 1
ATOM 706 C C . VAL A 1 91 ? -5.689 -4.238 -14.482 1.00 95.38 91 VAL A C 1
ATOM 708 O O . VAL A 1 91 ? -6.000 -5.346 -14.057 1.00 95.38 91 VAL A O 1
ATOM 711 N N . ARG A 1 92 ? -5.480 -4.024 -15.791 1.00 95.56 92 ARG A N 1
ATOM 712 C CA . ARG A 1 92 ? -5.623 -5.095 -16.800 1.00 95.56 92 ARG A CA 1
ATOM 713 C C . ARG A 1 92 ? -4.634 -6.243 -16.615 1.00 95.56 92 ARG A C 1
ATOM 715 O O . ARG A 1 92 ? -4.970 -7.377 -16.927 1.00 95.56 92 ARG A O 1
ATOM 722 N N . LEU A 1 93 ? -3.426 -5.945 -16.145 1.00 96.06 93 LEU A N 1
ATOM 723 C CA . LEU A 1 93 ? -2.396 -6.942 -15.849 1.00 96.06 93 LEU A CA 1
ATOM 724 C C . LEU A 1 93 ? -2.626 -7.656 -14.509 1.00 96.06 93 LEU A C 1
ATOM 726 O O . LEU A 1 93 ? -1.806 -8.485 -14.132 1.00 96.06 93 LEU A O 1
ATOM 730 N N . GLY A 1 94 ? -3.698 -7.326 -13.780 1.00 96.12 94 GLY A N 1
ATOM 731 C CA . GLY A 1 94 ? -4.011 -7.948 -12.497 1.00 96.12 94 GLY A CA 1
ATOM 732 C C . GLY A 1 94 ? -3.041 -7.581 -11.374 1.00 96.12 94 GLY A C 1
ATOM 733 O O . GLY A 1 94 ? -2.948 -8.330 -10.415 1.00 96.12 94 GLY A O 1
ATOM 734 N N . ARG A 1 95 ? -2.331 -6.446 -11.466 1.00 96.12 95 ARG A N 1
ATOM 735 C CA . ARG A 1 95 ? -1.314 -6.007 -10.482 1.00 96.12 95 ARG A CA 1
ATOM 736 C C . ARG A 1 95 ? -1.866 -5.136 -9.354 1.00 96.12 95 ARG A C 1
ATOM 738 O O . ARG A 1 95 ? -1.116 -4.452 -8.658 1.00 96.12 95 ARG A O 1
ATOM 745 N N . TYR A 1 96 ? -3.186 -5.073 -9.225 1.00 96.56 96 TYR A N 1
ATOM 746 C CA . TYR A 1 96 ? -3.860 -4.189 -8.289 1.00 96.56 96 TYR A CA 1
ATOM 747 C C . TYR A 1 96 ? -5.093 -4.857 -7.687 1.00 96.56 96 TYR A C 1
ATOM 749 O O . TYR A 1 96 ? -5.938 -5.361 -8.425 1.00 96.56 96 TYR A O 1
ATOM 757 N N . THR A 1 97 ? -5.223 -4.792 -6.361 1.00 97.25 97 THR A N 1
ATOM 758 C CA . THR A 1 97 ? -6.390 -5.305 -5.627 1.00 97.25 97 THR A CA 1
ATOM 759 C C . THR A 1 97 ? -6.881 -4.271 -4.622 1.00 97.25 97 THR A C 1
ATOM 761 O O . THR A 1 97 ? -6.089 -3.757 -3.836 1.00 97.25 97 THR A O 1
ATOM 764 N N . GLU A 1 98 ? -8.188 -3.997 -4.607 1.00 95.94 98 GLU A N 1
ATOM 765 C CA . GLU A 1 98 ? -8.844 -3.198 -3.561 1.00 95.94 98 GLU A CA 1
ATOM 766 C C . GLU A 1 98 ? -9.398 -4.126 -2.466 1.00 95.94 98 GLU A C 1
ATOM 768 O O . GLU A 1 98 ? -10.040 -5.131 -2.772 1.00 95.94 98 GLU A O 1
ATOM 773 N N . ILE A 1 99 ? -9.173 -3.789 -1.193 1.00 97.62 99 ILE A N 1
ATOM 774 C CA . ILE A 1 99 ? -9.666 -4.539 -0.029 1.00 97.62 99 ILE A CA 1
ATOM 775 C C . ILE A 1 99 ? -10.380 -3.565 0.909 1.00 97.62 99 ILE A C 1
ATOM 777 O O . ILE A 1 99 ? -9.768 -2.643 1.448 1.00 97.62 99 ILE A O 1
ATOM 781 N N . CYS A 1 100 ? -11.684 -3.764 1.101 1.00 96.50 100 CYS A N 1
ATOM 782 C CA . CYS A 1 100 ? -12.472 -2.960 2.030 1.00 96.50 100 CYS A CA 1
ATOM 783 C C . CYS A 1 100 ? -12.315 -3.503 3.456 1.00 96.50 100 CYS A C 1
ATOM 785 O O . CYS A 1 100 ? -12.607 -4.670 3.700 1.00 96.50 100 CYS A O 1
ATOM 787 N N . LEU A 1 101 ? -11.909 -2.649 4.396 1.00 96.50 101 LEU A N 1
ATOM 788 C CA . LEU A 1 101 ? -11.738 -2.978 5.818 1.00 96.50 101 LEU A CA 1
ATOM 789 C C . LEU A 1 101 ? -12.990 -2.677 6.667 1.00 96.50 101 LEU A C 1
ATOM 791 O O . LEU A 1 101 ? -12.931 -2.687 7.892 1.00 96.50 101 LEU A O 1
ATOM 795 N N . GLY A 1 102 ? -14.121 -2.362 6.031 1.00 95.50 102 GLY A N 1
ATOM 796 C CA . GLY A 1 102 ? -15.361 -1.987 6.713 1.00 95.50 102 GLY A CA 1
A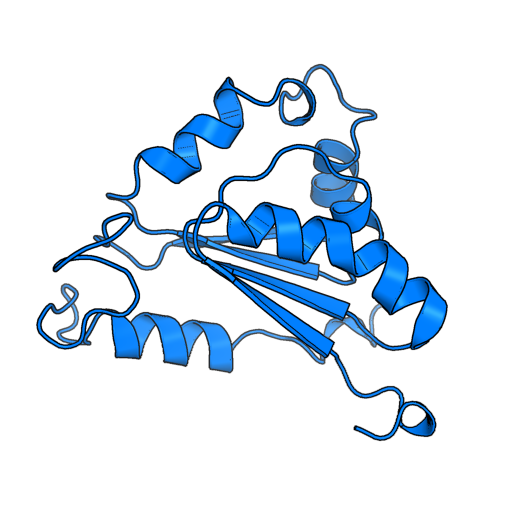TOM 797 C C . GLY A 1 102 ? -15.466 -0.489 7.018 1.00 95.50 102 GLY A C 1
ATOM 798 O O . GLY A 1 102 ? -14.890 0.345 6.316 1.00 95.50 102 GLY A O 1
ATOM 799 N N . HIS A 1 103 ? -16.250 -0.137 8.040 1.00 95.88 103 HIS A N 1
ATOM 800 C CA . HIS A 1 103 ? -16.569 1.247 8.426 1.00 95.88 103 HIS A CA 1
ATOM 801 C C . HIS A 1 103 ? -15.410 1.935 9.159 1.00 95.88 103 HIS A C 1
ATOM 803 O O . HIS A 1 103 ? -15.427 2.150 10.371 1.00 95.88 103 HIS A O 1
ATOM 809 N N . ILE A 1 104 ? -14.371 2.253 8.392 1.00 96.38 104 ILE A N 1
ATOM 810 C CA . ILE A 1 104 ? -13.172 2.955 8.837 1.00 96.38 104 ILE A CA 1
ATOM 811 C C . ILE A 1 104 ? -13.094 4.288 8.092 1.00 96.38 104 ILE A C 1
ATOM 813 O O . ILE A 1 104 ? -13.331 4.352 6.883 1.00 96.38 104 ILE A O 1
ATOM 817 N N . SER A 1 105 ? -12.778 5.362 8.814 1.00 95.75 105 SER A N 1
ATOM 818 C CA . SER A 1 105 ? -12.577 6.682 8.221 1.00 95.75 105 SER A CA 1
ATOM 819 C C . SER A 1 105 ? -11.133 6.863 7.761 1.00 95.75 105 SER A C 1
ATOM 821 O O . SER A 1 105 ? -10.249 6.068 8.078 1.00 95.75 105 SER A O 1
ATOM 823 N N . HIS A 1 106 ? -10.869 7.945 7.029 1.00 95.06 106 HIS A N 1
ATOM 824 C CA . HIS A 1 106 ? -9.522 8.197 6.534 1.00 95.06 106 HIS A CA 1
ATOM 825 C C . HIS A 1 106 ? -8.492 8.281 7.661 1.00 95.06 106 HIS A C 1
ATOM 827 O O . HIS A 1 106 ? -7.439 7.668 7.544 1.00 95.06 106 HIS A O 1
ATOM 833 N N . SER A 1 107 ? -8.781 9.016 8.741 1.00 92.56 107 SER A N 1
ATOM 834 C CA . SER A 1 107 ? -7.839 9.330 9.821 1.00 92.56 107 SER A CA 1
ATOM 835 C C . SER A 1 107 ? -8.545 9.688 11.138 1.00 92.56 107 SER A C 1
ATOM 837 O O . SER A 1 107 ? -9.771 9.722 11.228 1.00 92.56 107 SER A O 1
ATOM 839 N N . GLY A 1 108 ? -7.765 9.962 12.187 1.00 91.06 108 GLY A N 1
ATOM 840 C CA . GLY A 1 108 ? -8.284 10.355 13.498 1.00 91.06 108 GLY A CA 1
ATOM 841 C C . GLY A 1 108 ? -8.791 9.171 14.323 1.00 91.06 108 GLY A C 1
ATOM 842 O O . GLY A 1 108 ? -8.357 8.036 14.138 1.00 91.06 108 GLY A O 1
ATOM 843 N N . GLY A 1 109 ? -9.709 9.439 15.257 1.00 93.12 109 GLY A N 1
ATOM 844 C CA . GLY A 1 109 ? -10.206 8.452 16.225 1.00 93.12 109 GLY A CA 1
ATOM 845 C C . GLY A 1 109 ? -11.106 7.355 15.650 1.00 93.12 109 GLY A C 1
ATOM 846 O O . GLY A 1 109 ? -11.629 6.561 16.420 1.00 93.12 109 GLY A O 1
ATOM 847 N N . THR A 1 110 ? -11.333 7.329 14.337 1.00 94.44 110 THR A N 1
ATOM 848 C CA . THR A 1 110 ? -12.028 6.253 13.607 1.00 94.44 110 THR A CA 1
ATOM 849 C C . THR A 1 110 ? -11.194 5.744 12.425 1.00 94.44 110 THR A C 1
ATOM 851 O O . THR A 1 110 ? -11.721 5.056 11.554 1.00 94.44 110 THR A O 1
ATOM 854 N N . GLY A 1 111 ? -9.901 6.082 12.389 1.00 95.81 111 GLY A N 1
ATOM 855 C CA . GLY A 1 111 ? -8.985 5.719 11.315 1.00 95.81 111 GLY A CA 1
ATOM 856 C C . GLY A 1 111 ? -8.487 4.275 11.396 1.00 95.81 111 GLY A C 1
ATOM 857 O O . GLY A 1 111 ? -8.793 3.526 12.324 1.00 95.81 111 GLY A O 1
ATOM 858 N N . TYR A 1 112 ? -7.675 3.894 10.415 1.00 96.38 112 TYR A N 1
ATOM 859 C CA . TYR A 1 112 ? -7.186 2.523 10.229 1.00 96.38 112 TYR A CA 1
ATOM 860 C C . TYR A 1 112 ? -6.324 1.987 11.375 1.00 96.38 112 TYR A C 1
ATOM 862 O O . TYR A 1 112 ? -6.372 0.806 11.690 1.00 96.38 112 TYR A O 1
ATOM 870 N N . LEU A 1 113 ? -5.544 2.851 12.027 1.00 96.31 113 LEU A N 1
ATOM 871 C CA . LEU A 1 113 ? -4.630 2.453 13.105 1.00 96.31 113 LEU A CA 1
ATOM 872 C C . LEU A 1 113 ? -5.224 2.694 14.502 1.00 96.31 113 LEU A C 1
ATOM 874 O O . LEU A 1 113 ? -4.503 2.724 15.498 1.00 96.31 113 LEU A O 1
ATOM 878 N N . THR A 1 114 ? -6.539 2.907 14.596 1.00 96.56 114 THR A N 1
ATOM 879 C CA . THR A 1 114 ? -7.215 3.154 15.871 1.00 96.56 114 THR A CA 1
ATOM 880 C C . THR A 1 114 ? -7.371 1.864 16.686 1.00 96.56 114 THR A C 1
ATOM 882 O O . THR A 1 114 ? -7.883 0.859 16.202 1.00 96.56 114 THR A O 1
ATOM 885 N N . THR A 1 115 ? -6.998 1.915 17.966 1.00 96.00 115 THR A N 1
ATOM 886 C CA . THR A 1 115 ? -7.150 0.803 18.927 1.00 96.00 115 THR A CA 1
ATOM 887 C C . THR A 1 115 ? -8.433 0.878 19.758 1.00 96.00 115 THR A C 1
ATOM 889 O O . THR A 1 115 ? -8.885 -0.128 20.294 1.00 96.00 115 THR A O 1
ATOM 892 N N . SER A 1 116 ? -9.039 2.063 19.877 1.00 94.19 116 SER A N 1
ATOM 893 C CA . SER A 1 116 ? -10.210 2.331 20.728 1.00 94.19 116 SER A CA 1
ATOM 894 C C . SER A 1 116 ? -11.564 2.169 20.026 1.00 94.19 116 SER A C 1
ATOM 896 O O . SER A 1 116 ? -12.611 2.252 20.672 1.00 94.19 116 SER A O 1
ATOM 898 N N . ARG A 1 117 ? -11.566 1.960 18.705 1.00 95.19 117 ARG A N 1
ATOM 899 C CA . ARG A 1 117 ? -12.764 1.712 17.895 1.00 95.19 117 ARG A CA 1
ATOM 900 C C . ARG A 1 117 ? -12.745 0.307 17.344 1.00 95.19 117 ARG A C 1
ATOM 902 O O . ARG A 1 117 ? -11.678 -0.230 17.049 1.00 95.19 117 ARG A O 1
ATOM 909 N N . LYS A 1 118 ? -13.944 -0.256 17.242 1.00 96.62 118 LYS A N 1
ATOM 910 C CA . LYS A 1 118 ? -14.177 -1.627 16.826 1.00 96.62 118 LYS A CA 1
ATOM 911 C C . LYS A 1 118 ? -15.108 -1.673 15.626 1.00 96.62 118 LYS A C 1
ATOM 913 O O . LYS A 1 118 ? -16.042 -0.875 15.552 1.00 96.62 118 LYS A O 1
ATOM 918 N N . LEU A 1 119 ? -14.841 -2.619 14.737 1.00 95.25 119 LEU A N 1
ATOM 919 C CA . LEU A 1 119 ? -15.743 -3.020 13.669 1.00 95.25 119 LEU A CA 1
ATOM 920 C C . LEU A 1 119 ? -16.927 -3.812 14.249 1.00 95.25 119 LEU A C 1
ATOM 922 O O . LEU A 1 119 ? -16.984 -4.102 15.448 1.00 95.25 119 LEU A O 1
ATOM 926 N N . ALA A 1 120 ? -17.899 -4.138 13.396 1.00 92.75 120 ALA A N 1
ATOM 927 C CA . ALA A 1 120 ? -19.122 -4.837 13.801 1.00 92.75 120 ALA A CA 1
ATOM 928 C C . ALA A 1 120 ? -18.863 -6.246 14.371 1.00 92.75 120 ALA A C 1
ATOM 930 O O . ALA A 1 120 ? -19.640 -6.726 15.190 1.00 92.75 120 ALA A O 1
ATOM 931 N N . ASP A 1 121 ? -17.763 -6.881 13.970 1.00 92.19 121 ASP A N 1
ATOM 932 C CA . ASP A 1 121 ? -17.284 -8.172 14.483 1.00 92.19 121 ASP A CA 1
ATOM 933 C C . ASP A 1 121 ? -16.579 -8.070 15.852 1.00 92.19 121 ASP A C 1
ATOM 935 O O . ASP A 1 121 ? -16.250 -9.083 16.466 1.00 92.19 121 ASP A O 1
ATOM 939 N N . GLY A 1 122 ? -16.381 -6.853 16.370 1.00 93.50 122 GLY A N 1
ATOM 940 C CA . GLY A 1 122 ? -15.739 -6.596 17.654 1.00 93.50 122 GLY A CA 1
ATOM 941 C C . GLY A 1 122 ? -14.212 -6.474 17.601 1.00 93.50 122 GLY A C 1
ATOM 942 O O . GLY A 1 122 ? -13.613 -6.174 18.646 1.00 93.50 122 GLY A O 1
ATOM 943 N N . GLU A 1 123 ? -13.583 -6.642 16.433 1.00 95.38 123 GLU A N 1
ATOM 944 C CA . GLU A 1 123 ? -12.153 -6.395 16.237 1.00 95.38 123 GLU A CA 1
ATOM 945 C C . GLU A 1 123 ? -11.846 -4.898 16.220 1.00 95.38 123 GLU A C 1
ATOM 947 O O . GLU A 1 123 ? -12.642 -4.084 15.757 1.00 95.38 123 GLU A O 1
ATOM 952 N N . THR A 1 124 ? -10.673 -4.505 16.723 1.00 97.69 124 THR A N 1
ATOM 953 C CA . THR A 1 124 ? -10.238 -3.102 16.615 1.00 97.69 124 THR A CA 1
ATOM 954 C C . THR A 1 124 ? -9.830 -2.770 15.183 1.00 97.69 124 THR A C 1
ATOM 956 O O . THR A 1 124 ? -9.358 -3.648 14.463 1.00 97.69 124 THR A O 1
ATOM 959 N N . HIS A 1 125 ? -9.931 -1.500 14.777 1.00 97.62 125 HIS A N 1
ATOM 960 C CA . HIS A 1 125 ? -9.508 -1.089 13.429 1.00 97.62 125 HIS A CA 1
ATOM 961 C C . HIS A 1 125 ? -8.039 -1.450 13.157 1.00 97.62 125 HIS A C 1
ATOM 963 O O . HIS A 1 125 ? -7.708 -1.942 12.076 1.00 97.62 125 HIS A O 1
ATOM 969 N N . LEU A 1 126 ? -7.169 -1.261 14.160 1.00 97.56 126 LEU A N 1
ATOM 970 C CA . LEU A 1 126 ? -5.766 -1.658 14.076 1.00 97.56 126 LEU A CA 1
ATOM 971 C C . LEU A 1 126 ? -5.621 -3.168 13.854 1.00 97.56 126 LEU A C 1
ATOM 973 O O . LEU A 1 126 ? -4.854 -3.569 12.984 1.00 97.56 126 LEU A O 1
ATOM 977 N N . SER A 1 127 ? -6.347 -3.989 14.622 1.00 97.56 127 SER A N 1
ATOM 978 C CA . SER A 1 127 ? -6.292 -5.453 14.500 1.00 97.56 127 SER A CA 1
ATOM 979 C C . SER A 1 127 ? -6.706 -5.900 13.104 1.00 97.56 127 SER A C 1
ATOM 981 O O . SER A 1 127 ? -5.928 -6.575 12.435 1.00 97.56 127 SER A O 1
ATOM 983 N N . ALA A 1 128 ? -7.859 -5.425 12.625 1.00 97.69 128 ALA A N 1
ATOM 984 C CA . ALA A 1 128 ? -8.360 -5.740 11.292 1.00 97.69 128 ALA A CA 1
ATOM 985 C C . ALA A 1 128 ? -7.367 -5.318 10.193 1.00 97.69 128 ALA A C 1
ATOM 987 O O . ALA A 1 128 ? -7.098 -6.076 9.258 1.00 97.69 128 ALA A O 1
ATOM 988 N N . THR A 1 129 ? -6.756 -4.134 10.328 1.00 97.94 129 THR A N 1
ATOM 989 C CA . THR A 1 129 ? -5.738 -3.640 9.387 1.00 97.94 129 THR A CA 1
ATOM 990 C C . THR A 1 129 ? -4.493 -4.529 9.392 1.00 97.94 129 THR A C 1
ATOM 992 O O . THR A 1 129 ? -4.068 -4.995 8.337 1.00 97.94 129 THR A O 1
ATOM 995 N N . VAL A 1 130 ? -3.907 -4.797 10.563 1.00 97.69 130 VAL A N 1
ATOM 996 C CA . VAL A 1 130 ? -2.681 -5.604 10.693 1.00 97.69 130 VAL A CA 1
ATOM 997 C C . VAL A 1 130 ? -2.914 -7.035 10.220 1.00 97.69 130 VAL A C 1
ATOM 999 O O . VAL A 1 130 ? -2.097 -7.564 9.470 1.00 97.69 130 VAL A O 1
ATOM 1002 N N . GLN A 1 131 ? -4.035 -7.643 10.606 1.00 97.25 131 GLN A N 1
ATOM 1003 C CA . GLN A 1 131 ? -4.394 -8.998 10.203 1.00 97.25 131 GLN A CA 1
ATOM 1004 C C . GLN A 1 131 ? -4.576 -9.101 8.691 1.00 97.25 131 GLN A C 1
ATOM 1006 O O . GLN A 1 131 ? -4.022 -10.010 8.079 1.00 97.25 131 GLN A O 1
ATOM 1011 N N . THR A 1 132 ? -5.263 -8.134 8.077 1.00 97.81 132 THR A N 1
ATOM 1012 C CA . THR A 1 132 ? -5.408 -8.091 6.618 1.00 97.81 132 THR A CA 1
ATOM 1013 C C . THR A 1 132 ? -4.042 -8.008 5.940 1.00 97.81 132 THR A C 1
ATOM 1015 O O . THR A 1 132 ? -3.764 -8.800 5.047 1.00 97.81 132 THR A O 1
ATOM 1018 N N . ILE A 1 133 ? -3.158 -7.106 6.391 1.00 97.38 133 ILE A N 1
ATOM 1019 C CA . ILE A 1 133 ? -1.804 -6.942 5.831 1.00 97.38 133 ILE A CA 1
ATOM 1020 C C . ILE A 1 133 ? -0.969 -8.217 5.989 1.00 97.38 133 ILE A C 1
ATOM 1022 O O . ILE A 1 133 ? -0.241 -8.585 5.067 1.00 97.38 133 ILE A O 1
ATOM 1026 N N . ALA A 1 134 ? -1.065 -8.891 7.136 1.00 96.19 134 ALA A N 1
ATOM 1027 C CA . ALA A 1 134 ? -0.329 -10.120 7.424 1.00 96.19 134 ALA A CA 1
ATOM 1028 C C . ALA A 1 134 ? -0.793 -11.317 6.576 1.00 96.19 134 ALA A C 1
ATOM 1030 O O . ALA A 1 134 ? -0.020 -12.249 6.370 1.00 96.19 134 ALA A O 1
ATOM 1031 N N . GLN A 1 135 ? -2.032 -11.292 6.080 1.00 95.94 135 GLN A N 1
ATOM 1032 C CA . GLN A 1 135 ? -2.623 -12.351 5.256 1.00 95.94 135 GLN A CA 1
ATOM 1033 C C . GLN A 1 135 ? -2.451 -12.122 3.746 1.00 95.94 135 GLN A C 1
ATOM 1035 O O . GLN A 1 135 ? -2.867 -12.965 2.951 1.00 95.94 135 GLN A O 1
ATOM 1040 N N . LEU A 1 136 ? -1.847 -11.004 3.327 1.00 96.19 136 LEU A N 1
ATOM 1041 C CA . LEU A 1 136 ? -1.645 -10.719 1.907 1.00 96.19 136 LEU A CA 1
ATOM 1042 C C . LEU A 1 136 ? -0.644 -11.700 1.260 1.00 96.19 136 LEU A C 1
ATOM 1044 O O . LEU A 1 136 ? 0.376 -12.047 1.863 1.00 96.19 136 LEU A O 1
ATOM 1048 N N . PRO A 1 137 ? -0.885 -12.126 0.007 1.00 93.12 137 PRO A N 1
ATOM 1049 C CA . PRO A 1 137 ? -0.109 -13.176 -0.647 1.00 93.12 137 PRO A CA 1
ATOM 1050 C C . PRO A 1 137 ? 1.186 -12.651 -1.297 1.00 93.12 137 PRO A C 1
ATOM 1052 O O . PRO A 1 137 ? 1.372 -12.747 -2.508 1.00 93.12 137 PRO A O 1
ATOM 1055 N N . TYR A 1 138 ? 2.124 -12.124 -0.502 1.00 88.12 138 TYR A N 1
ATOM 1056 C CA . TYR A 1 138 ? 3.383 -11.546 -1.013 1.00 88.12 138 TYR A CA 1
ATOM 1057 C C . TYR A 1 138 ? 4.321 -12.553 -1.708 1.00 88.12 138 TYR A C 1
ATOM 1059 O O . TYR A 1 138 ? 5.231 -12.147 -2.416 1.00 88.12 138 TYR A O 1
ATOM 1067 N N . ALA A 1 139 ? 4.149 -13.860 -1.500 1.00 66.75 139 ALA A N 1
ATOM 1068 C CA . ALA A 1 139 ? 5.040 -14.888 -2.056 1.00 66.75 139 ALA A CA 1
ATOM 1069 C C . ALA A 1 139 ? 4.416 -15.705 -3.204 1.00 66.75 139 ALA A C 1
ATOM 1071 O O . ALA A 1 139 ? 5.120 -16.423 -3.903 1.00 66.75 139 ALA A O 1
ATOM 1072 N N . GLN A 1 140 ? 3.097 -15.628 -3.417 1.00 54.75 140 GLN A N 1
ATOM 1073 C CA . GLN A 1 140 ? 2.398 -16.555 -4.323 1.00 54.75 140 GLN A CA 1
ATOM 1074 C C . GLN A 1 140 ? 2.395 -16.118 -5.798 1.00 54.75 140 GLN A C 1
ATOM 1076 O O . GLN A 1 140 ? 2.003 -16.902 -6.658 1.00 54.75 140 GLN A O 1
ATOM 1081 N N . HIS A 1 141 ? 2.873 -14.912 -6.117 1.00 50.38 141 HIS A N 1
ATOM 1082 C CA . HIS A 1 141 ? 2.976 -14.436 -7.503 1.00 50.38 141 HIS A CA 1
ATOM 1083 C C . HIS A 1 141 ? 4.187 -15.001 -8.278 1.00 50.38 141 HIS A C 1
ATOM 1085 O O . HIS A 1 141 ? 4.305 -14.740 -9.472 1.00 50.38 141 HIS A O 1
ATOM 1091 N N . GLU A 1 142 ? 5.052 -15.807 -7.648 1.00 43.72 142 GLU A N 1
ATOM 1092 C CA . GLU A 1 142 ? 6.215 -16.434 -8.306 1.00 43.72 142 GLU A CA 1
ATOM 1093 C C . GLU A 1 142 ? 5.866 -17.662 -9.173 1.00 43.72 142 GLU A C 1
ATOM 1095 O O . GLU A 1 142 ? 6.697 -18.099 -9.960 1.00 43.72 142 GLU A O 1
ATOM 1100 N N . LEU A 1 143 ? 4.654 -18.226 -9.071 1.00 35.88 143 LEU A N 1
ATOM 1101 C CA . LEU A 1 143 ? 4.316 -19.527 -9.684 1.00 35.88 143 LEU A CA 1
ATOM 1102 C C . LEU A 1 143 ? 3.441 -19.456 -10.951 1.00 35.88 143 LEU A C 1
ATOM 1104 O O . LEU A 1 143 ? 2.916 -20.481 -11.381 1.00 35.88 143 LEU A O 1
ATOM 1108 N N . GLN A 1 144 ? 3.249 -18.276 -11.547 1.00 31.19 144 GLN A N 1
ATOM 1109 C CA . GLN A 1 144 ? 2.402 -18.116 -12.745 1.00 31.19 144 GLN A CA 1
ATOM 1110 C C . GLN A 1 144 ? 3.066 -17.385 -13.924 1.00 31.19 144 GLN A C 1
ATOM 1112 O O . GLN A 1 144 ? 2.362 -16.875 -14.797 1.00 31.19 144 GLN A O 1
ATOM 1117 N N . GLN A 1 145 ? 4.397 -17.357 -13.994 1.00 34.66 145 GLN A N 1
ATOM 1118 C CA . GLN A 1 145 ? 5.130 -16.965 -15.207 1.00 34.66 145 GLN A CA 1
ATOM 1119 C C . GLN A 1 145 ? 6.029 -18.102 -15.674 1.00 34.66 145 GLN A C 1
ATOM 1121 O O . GLN A 1 145 ? 6.211 -18.208 -16.906 1.00 34.66 145 GLN A O 1
#

pLDDT: mean 90.81, std 12.15, range [31.19, 98.5]

Mean predicted aligned error: 4.6 Å

Foldseek 3Di:
DDLVVQEEAEAEAAAQRQQVLLQCLQVCCVPRVHAYEYEYELYAHEQHLSLVSHQAYEYEYEPQAPSNVCNCVVHVLNDVVVCVGNNNVSVVVVRYDYHYLYHAYRDDCRHQCHPVDADPVRHGSNRSNVVVVVPDCSPPSPPPD